Protein AF-A0A4Y7RPR6-F1 (afdb_monomer_lite)

Foldseek 3Di:
DDPPPPPDDDDPDPVCVVPDLDQPPVLVVPPQADPVLSVLLSVVVVCVVPDVDDDLVNSCVVVVHDSVVSVVSVVRCVVVVVDDHDDDD

Radius of gyration: 16.87 Å; chains: 1; bounding box: 26×57×45 Å

Sequence (89 aa):
MTKNKSKDLIFLDPTMRDGLTSVPNSVLKLQTLSLESKALFSIFLMLTWRSDKITESYLAEFTGSDRKKIRKCVIELQQHRLIREAEAI

Structure (mmCIF, N/CA/C/O backbone):
data_AF-A0A4Y7RPR6-F1
#
_entry.id   AF-A0A4Y7RPR6-F1
#
loop_
_atom_site.group_PDB
_atom_site.id
_atom_site.type_symbol
_atom_site.label_atom_id
_atom_site.label_alt_id
_atom_site.label_comp_id
_atom_site.label_asym_id
_atom_site.label_entity_id
_atom_site.label_seq_id
_atom_site.pdbx_PDB_ins_code
_atom_site.Cartn_x
_atom_site.Cartn_y
_atom_site.Cartn_z
_atom_site.occupancy
_atom_site.B_iso_or_equiv
_atom_site.auth_seq_id
_atom_site.auth_comp_id
_atom_site.auth_asym_id
_atom_site.auth_atom_id
_atom_site.pdbx_PDB_model_num
ATOM 1 N N . MET A 1 1 ? -2.710 36.073 -31.632 1.00 42.25 1 MET A N 1
ATOM 2 C CA . MET A 1 1 ? -2.927 34.610 -31.706 1.00 42.25 1 MET A CA 1
ATOM 3 C C . MET A 1 1 ? -2.661 34.012 -30.333 1.00 42.25 1 MET A C 1
ATOM 5 O O . MET A 1 1 ? -1.528 34.029 -29.869 1.00 42.25 1 MET A O 1
ATOM 9 N N . THR A 1 2 ? -3.709 33.580 -29.640 1.00 44.88 2 THR A N 1
ATOM 10 C CA . THR A 1 2 ? -3.650 32.977 -28.303 1.00 44.88 2 THR A CA 1
ATOM 11 C C . THR A 1 2 ? -3.091 31.555 -28.400 1.00 44.88 2 THR A C 1
ATOM 13 O O . THR A 1 2 ? -3.715 30.671 -28.979 1.00 44.88 2 THR A O 1
ATOM 16 N N . LYS A 1 3 ? -1.888 31.323 -27.854 1.00 51.62 3 LYS A N 1
ATOM 17 C CA . LYS A 1 3 ? -1.335 29.971 -27.676 1.00 51.62 3 LYS A CA 1
ATOM 18 C C . LYS A 1 3 ? -2.204 29.231 -26.656 1.00 51.62 3 LYS A C 1
ATOM 20 O O . LYS A 1 3 ? -2.064 29.458 -25.456 1.00 51.62 3 LYS A O 1
ATOM 25 N N . ASN A 1 4 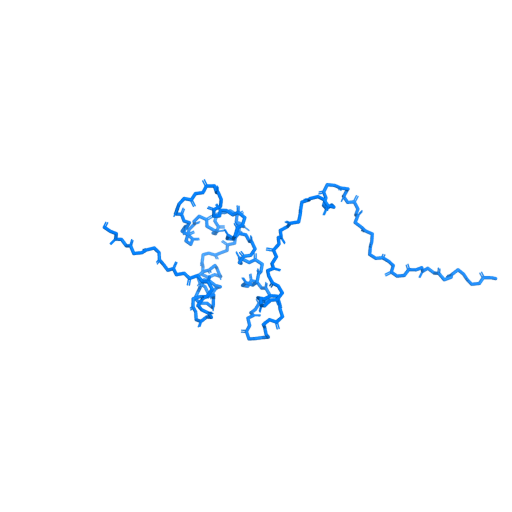? -3.072 28.339 -27.127 1.00 54.88 4 ASN A N 1
ATOM 26 C CA . ASN A 1 4 ? -3.616 27.262 -26.304 1.00 54.88 4 ASN A CA 1
ATOM 27 C C . ASN A 1 4 ? -2.431 26.406 -25.835 1.00 54.88 4 ASN A C 1
ATOM 29 O O . ASN A 1 4 ? -1.918 25.584 -26.589 1.00 54.88 4 ASN A O 1
ATOM 33 N N . LYS A 1 5 ? -1.937 26.648 -24.617 1.00 59.34 5 LYS A N 1
ATOM 34 C CA . LYS A 1 5 ? -1.025 25.715 -23.948 1.00 59.34 5 LYS A CA 1
ATOM 35 C C . LYS A 1 5 ? -1.859 24.479 -23.623 1.00 59.34 5 LYS A C 1
ATOM 37 O O . LYS A 1 5 ? -2.750 24.576 -22.777 1.00 59.34 5 LYS A O 1
ATOM 42 N N . SER A 1 6 ? -1.637 23.365 -24.320 1.00 62.78 6 SER A N 1
ATOM 43 C CA . SER A 1 6 ? -2.273 22.108 -23.935 1.00 62.78 6 SER A CA 1
ATOM 44 C C . SER A 1 6 ? -1.884 21.808 -22.484 1.00 62.78 6 SER A C 1
ATOM 46 O O . SER A 1 6 ? -0.738 22.008 -22.074 1.00 62.78 6 SER A O 1
ATOM 48 N N . LYS A 1 7 ? -2.869 21.439 -21.662 1.00 71.88 7 LYS A N 1
ATOM 49 C CA . LYS A 1 7 ? -2.671 21.094 -20.245 1.00 71.88 7 LYS A CA 1
ATOM 50 C C . LYS A 1 7 ? -2.209 19.643 -20.126 1.00 71.88 7 LYS A C 1
ATOM 52 O O . LYS A 1 7 ? -2.735 18.885 -19.315 1.00 71.88 7 LYS A O 1
ATOM 57 N N . ASP A 1 8 ? -1.281 19.250 -20.983 1.00 77.19 8 ASP A N 1
ATOM 58 C CA . ASP A 1 8 ? -0.851 17.868 -21.058 1.00 77.19 8 ASP A CA 1
ATOM 59 C C . ASP A 1 8 ? 0.138 17.607 -19.926 1.00 77.19 8 ASP A C 1
ATOM 61 O O . ASP A 1 8 ? 1.045 18.402 -19.661 1.00 77.19 8 ASP A O 1
ATOM 65 N N . LEU A 1 9 ? -0.059 16.495 -19.224 1.00 73.50 9 LEU A N 1
ATOM 66 C CA . LEU A 1 9 ? 0.896 16.027 -18.232 1.00 73.50 9 LEU A CA 1
ATOM 67 C C . LEU A 1 9 ? 2.118 15.487 -18.975 1.00 73.50 9 LEU A C 1
ATOM 69 O O . LEU A 1 9 ? 2.034 14.487 -19.687 1.00 73.50 9 LEU A O 1
ATOM 73 N N . ILE A 1 10 ? 3.253 16.165 -18.819 1.00 77.56 10 ILE A N 1
ATOM 74 C CA . ILE A 1 10 ? 4.520 15.747 -19.412 1.00 77.56 10 ILE A CA 1
ATOM 75 C C . ILE A 1 10 ? 5.294 14.957 -18.360 1.00 77.56 10 ILE A C 1
ATOM 77 O O . ILE A 1 10 ? 5.698 15.503 -17.333 1.00 77.56 10 ILE A O 1
ATOM 81 N N . PHE A 1 11 ? 5.527 13.674 -18.629 1.00 71.44 11 PHE A N 1
ATOM 82 C CA . PHE A 1 11 ? 6.494 12.888 -17.870 1.00 71.44 11 PHE A CA 1
ATOM 83 C C . PHE A 1 11 ? 7.899 13.393 -18.204 1.00 71.44 11 PHE A C 1
ATOM 85 O O . PHE A 1 11 ? 8.353 13.259 -19.341 1.00 71.44 11 PHE A O 1
ATOM 92 N N . LEU A 1 12 ? 8.551 14.017 -17.222 1.00 79.38 12 LEU A N 1
ATOM 93 C CA . LEU A 1 12 ? 9.894 14.584 -17.377 1.00 79.38 12 LEU A CA 1
ATOM 94 C C . LEU A 1 12 ? 10.972 13.500 -17.477 1.00 79.38 12 LEU A C 1
ATOM 96 O O . LEU A 1 12 ? 11.986 13.700 -18.137 1.00 79.38 12 LEU A O 1
ATOM 100 N N . ASP A 1 13 ? 10.733 12.355 -16.846 1.00 72.75 13 ASP A N 1
ATOM 101 C CA . ASP A 1 13 ? 11.616 11.199 -16.896 1.00 72.75 13 ASP A CA 1
ATOM 102 C C . ASP A 1 13 ? 11.054 10.166 -17.892 1.00 72.75 13 ASP A C 1
ATOM 104 O O . ASP A 1 13 ? 9.948 9.656 -17.684 1.00 72.75 13 ASP A O 1
ATOM 108 N N . PRO A 1 14 ? 11.769 9.848 -18.987 1.00 69.75 14 PRO A N 1
ATOM 109 C CA . PRO A 1 14 ? 11.304 8.876 -19.969 1.00 69.75 14 PRO A CA 1
ATOM 110 C C . PRO A 1 14 ? 11.244 7.447 -19.414 1.00 69.75 14 PRO A C 1
ATOM 112 O O . PRO A 1 14 ? 10.437 6.665 -19.906 1.00 69.75 14 PRO A O 1
ATOM 115 N N . THR A 1 15 ? 12.015 7.108 -18.375 1.00 67.81 15 THR A N 1
ATOM 116 C CA . THR A 1 15 ? 11.984 5.774 -17.746 1.00 67.81 15 THR A CA 1
ATOM 117 C C . THR A 1 15 ? 10.689 5.529 -16.969 1.00 67.81 15 THR A C 1
ATOM 119 O O . THR A 1 15 ? 10.230 4.393 -16.856 1.00 67.81 15 THR A O 1
ATOM 122 N N . MET A 1 16 ? 10.021 6.602 -16.531 1.00 65.50 16 MET A N 1
ATOM 123 C CA . MET A 1 16 ? 8.693 6.544 -15.911 1.00 65.50 16 MET A CA 1
ATOM 124 C C . MET A 1 16 ? 7.589 6.133 -16.896 1.00 65.50 16 MET A C 1
ATOM 126 O O . MET A 1 16 ? 6.477 5.841 -16.458 1.00 65.50 16 MET A O 1
ATOM 130 N N . ARG A 1 17 ? 7.862 6.093 -18.212 1.00 58.25 17 ARG A N 1
ATOM 131 C CA . ARG A 1 17 ? 6.928 5.501 -19.186 1.00 58.25 17 ARG A CA 1
ATOM 132 C C . ARG A 1 17 ? 6.852 3.984 -19.061 1.00 58.25 17 ARG A C 1
ATOM 134 O O . ARG A 1 17 ? 5.772 3.432 -19.249 1.00 58.25 17 ARG A O 1
ATOM 141 N N . ASP A 1 18 ? 7.968 3.347 -18.715 1.00 53.72 18 ASP A N 1
ATOM 142 C CA . ASP A 1 18 ? 8.092 1.887 -18.666 1.00 53.72 18 ASP A CA 1
ATOM 143 C C . ASP A 1 18 ? 8.033 1.354 -17.220 1.00 53.72 18 ASP A C 1
ATOM 145 O O . ASP A 1 18 ? 7.633 0.216 -16.979 1.00 53.72 18 ASP A O 1
ATOM 149 N N . GLY A 1 19 ? 8.376 2.190 -16.233 1.00 54.12 19 GLY A N 1
ATOM 150 C CA . GLY A 1 19 ? 8.333 1.889 -14.800 1.00 54.12 19 GLY A CA 1
ATOM 151 C C . GLY A 1 19 ? 6.963 2.118 -14.163 1.00 54.12 19 GLY A C 1
ATOM 152 O O . GLY A 1 19 ? 6.832 2.910 -13.230 1.00 54.12 19 GLY A O 1
ATOM 153 N N . LEU A 1 20 ? 5.920 1.451 -14.654 1.00 60.19 20 LEU A N 1
ATOM 154 C CA . LEU A 1 20 ? 4.587 1.566 -14.061 1.00 60.19 20 LEU A CA 1
ATOM 155 C C . LEU A 1 20 ? 4.461 0.647 -12.840 1.00 60.19 20 LEU A C 1
ATOM 157 O O . LEU A 1 20 ? 4.380 -0.574 -12.963 1.00 60.19 20 LEU A O 1
ATOM 161 N N . THR A 1 21 ? 4.367 1.227 -11.642 1.00 64.12 21 THR A N 1
ATOM 162 C CA . THR A 1 21 ? 3.788 0.515 -10.495 1.00 64.12 21 THR A CA 1
ATOM 163 C C . THR A 1 21 ? 2.285 0.397 -10.738 1.00 64.12 21 THR A C 1
ATOM 165 O O . THR A 1 21 ? 1.538 1.369 -10.626 1.00 64.12 21 THR A O 1
ATOM 168 N N . SER A 1 22 ? 1.824 -0.791 -11.129 1.00 73.75 22 SER A N 1
ATOM 169 C CA . SER A 1 22 ? 0.408 -1.021 -11.409 1.00 73.75 22 SER A CA 1
ATOM 170 C C . SER A 1 22 ? -0.391 -1.119 -10.110 1.00 73.75 22 SER A C 1
ATOM 172 O O . SER A 1 22 ? -0.170 -2.026 -9.306 1.00 73.75 22 SER A O 1
ATOM 174 N N . VAL A 1 23 ? -1.371 -0.233 -9.938 1.00 84.38 23 VAL A N 1
ATOM 175 C CA . VAL A 1 23 ? -2.439 -0.400 -8.944 1.00 84.38 23 VAL A CA 1
ATOM 176 C C . VAL A 1 23 ? -3.693 -0.854 -9.677 1.00 84.38 23 VAL A C 1
ATOM 178 O O . VAL A 1 23 ? -4.136 -0.149 -10.587 1.00 84.38 23 VAL A O 1
ATOM 181 N N . PRO A 1 24 ? -4.310 -1.987 -9.302 1.00 88.25 24 PRO A N 1
ATOM 182 C CA . PRO A 1 24 ? -5.591 -2.385 -9.864 1.00 88.25 24 PRO A CA 1
ATOM 183 C C . PRO A 1 24 ? -6.626 -1.267 -9.705 1.00 88.25 24 PRO A C 1
ATOM 185 O O . PRO A 1 24 ? -6.762 -0.682 -8.629 1.00 88.25 24 PRO A O 1
ATOM 188 N N . ASN A 1 25 ? -7.408 -1.001 -10.754 1.00 89.75 25 ASN A N 1
ATOM 189 C CA . ASN A 1 25 ? -8.454 0.030 -10.725 1.00 89.75 25 ASN A CA 1
ATOM 190 C C . ASN A 1 25 ? -9.436 -0.151 -9.557 1.00 89.75 25 ASN A C 1
ATOM 192 O O . ASN A 1 25 ? -9.924 0.840 -9.017 1.00 89.75 25 ASN A O 1
ATOM 196 N N . SER A 1 26 ? -9.703 -1.400 -9.159 1.00 90.88 26 SER A N 1
ATOM 197 C CA . SER A 1 26 ? -10.537 -1.742 -8.002 1.00 90.88 26 SER A CA 1
ATOM 198 C C . SER A 1 26 ? -9.979 -1.199 -6.685 1.00 90.88 26 SER A C 1
ATOM 200 O O . SER A 1 26 ? -10.756 -0.766 -5.843 1.00 90.88 26 SER A O 1
ATOM 202 N N . VAL A 1 27 ? -8.653 -1.157 -6.524 1.00 93.44 27 VAL A N 1
ATOM 203 C CA . VAL A 1 27 ? -7.976 -0.588 -5.349 1.00 93.44 27 VAL A CA 1
ATOM 204 C C . VAL A 1 27 ? -7.867 0.928 -5.479 1.00 93.44 27 VAL A C 1
ATOM 206 O O . VAL A 1 27 ? -8.204 1.658 -4.550 1.00 93.44 27 VAL A O 1
ATOM 209 N N . LEU A 1 28 ? -7.466 1.427 -6.652 1.00 91.88 28 LEU A N 1
ATOM 210 C CA . LEU A 1 28 ? -7.268 2.861 -6.879 1.00 91.88 28 LEU A CA 1
ATOM 211 C C . LEU A 1 28 ? -8.562 3.669 -6.680 1.00 91.88 28 LEU A C 1
ATOM 213 O O . LEU A 1 28 ? -8.546 4.742 -6.070 1.00 91.88 28 LEU A O 1
ATOM 217 N N . LYS A 1 29 ? -9.692 3.143 -7.164 1.00 93.19 29 LYS A N 1
ATOM 218 C CA . LYS A 1 29 ? -11.005 3.803 -7.093 1.00 93.19 29 LYS A CA 1
ATOM 219 C C . LYS A 1 29 ? -11.747 3.571 -5.773 1.00 93.19 29 LYS A C 1
ATOM 221 O O . LYS A 1 29 ? -12.796 4.177 -5.570 1.00 93.19 29 LYS A O 1
ATOM 226 N N . LEU A 1 30 ? -11.226 2.737 -4.871 1.00 95.31 30 LEU A N 1
ATOM 227 C CA . LEU A 1 30 ? -11.868 2.451 -3.589 1.00 95.31 30 LEU A CA 1
ATOM 228 C C . LEU A 1 30 ? -11.849 3.704 -2.699 1.00 95.31 30 LEU A C 1
ATOM 230 O O . LEU A 1 30 ? -10.781 4.160 -2.297 1.00 95.31 30 LEU A O 1
ATOM 234 N N . GLN A 1 31 ? -13.011 4.307 -2.434 1.00 95.06 31 GLN A N 1
ATOM 235 C CA . GLN A 1 31 ? -13.086 5.614 -1.757 1.00 95.06 31 GLN A CA 1
ATOM 236 C C . GLN A 1 31 ? -12.774 5.558 -0.261 1.00 95.06 31 GLN A C 1
ATOM 238 O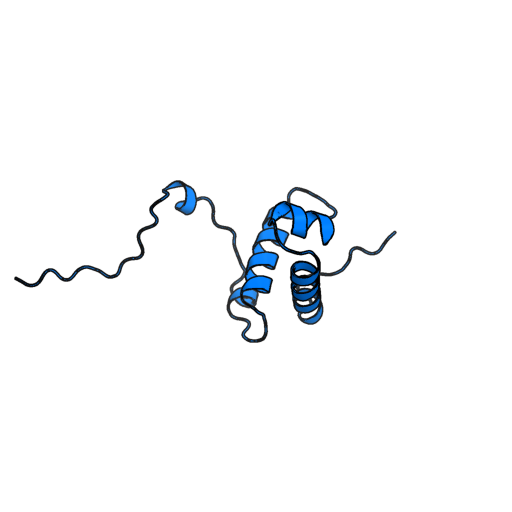 O . GLN A 1 31 ? -12.280 6.530 0.297 1.00 95.06 31 GLN A O 1
ATOM 243 N N . THR A 1 32 ? -13.041 4.422 0.378 1.00 95.69 32 THR A N 1
ATOM 244 C CA . THR A 1 32 ? -12.780 4.204 1.806 1.00 95.69 32 THR A CA 1
ATOM 245 C C . THR A 1 32 ? -11.312 3.932 2.111 1.00 95.69 32 THR A C 1
ATOM 247 O O . THR A 1 32 ? -10.959 3.868 3.279 1.00 95.69 32 THR A O 1
ATOM 250 N N . LEU A 1 33 ? -10.486 3.756 1.074 1.00 96.19 33 LEU A N 1
ATOM 251 C CA . LEU A 1 33 ? -9.062 3.496 1.202 1.00 96.19 33 LEU A CA 1
ATOM 252 C C . LEU A 1 33 ? -8.273 4.794 0.998 1.00 96.19 33 LEU A C 1
ATOM 254 O O . LEU A 1 33 ? -8.417 5.466 -0.032 1.00 96.19 33 LEU A O 1
ATOM 258 N N . SER A 1 34 ? -7.414 5.125 1.955 1.00 96.75 34 SER A N 1
ATOM 259 C CA . SER A 1 34 ? -6.536 6.287 1.902 1.00 96.75 34 SER A CA 1
ATOM 260 C C . SER A 1 34 ? -5.574 6.211 0.718 1.00 96.75 34 SER A C 1
ATOM 262 O O . SER A 1 34 ? -5.232 5.136 0.209 1.00 96.75 34 SER A O 1
ATOM 264 N N . LEU A 1 35 ? -5.135 7.378 0.245 1.00 94.69 35 LEU A N 1
ATOM 265 C CA . LEU A 1 35 ? -4.202 7.451 -0.873 1.00 94.69 35 LEU A CA 1
ATOM 266 C C . LEU A 1 35 ? -2.852 6.824 -0.504 1.00 94.69 35 LEU A C 1
ATOM 268 O O . LEU A 1 35 ? -2.249 6.137 -1.325 1.00 94.69 35 LEU A O 1
ATOM 272 N N . GLU A 1 36 ? -2.415 6.996 0.743 1.00 95.00 36 GLU A N 1
ATOM 273 C CA . GLU A 1 36 ? -1.214 6.359 1.271 1.00 95.00 36 GLU A CA 1
ATOM 274 C C . GLU A 1 36 ? -1.325 4.836 1.278 1.00 95.00 36 GLU A C 1
ATOM 276 O O . GLU A 1 36 ? -0.390 4.169 0.841 1.00 95.00 36 GLU A O 1
ATOM 281 N N . SER A 1 37 ? -2.465 4.275 1.686 1.00 96.06 37 SER A N 1
ATOM 282 C CA . SER A 1 37 ? -2.675 2.825 1.637 1.00 96.06 37 SER A CA 1
ATOM 283 C C . SER A 1 37 ? -2.697 2.294 0.206 1.00 96.06 37 SER A C 1
ATOM 285 O O . SER A 1 37 ? -2.136 1.233 -0.059 1.00 96.06 37 SER A O 1
ATOM 287 N N . LYS A 1 38 ? -3.254 3.048 -0.751 1.00 95.81 38 LYS A N 1
ATOM 288 C CA . LYS A 1 38 ? -3.178 2.699 -2.182 1.00 95.81 38 LYS A CA 1
ATOM 289 C C . LYS A 1 38 ? -1.739 2.675 -2.685 1.00 95.81 38 LYS A C 1
ATOM 291 O O . LYS A 1 38 ? -1.361 1.727 -3.362 1.00 95.81 38 LYS A O 1
ATOM 296 N N . ALA A 1 39 ? -0.941 3.683 -2.336 1.00 93.69 39 ALA A N 1
ATOM 297 C CA . ALA A 1 39 ? 0.473 3.738 -2.701 1.00 93.69 39 ALA A CA 1
ATOM 298 C C . ALA A 1 39 ? 1.273 2.596 -2.051 1.00 93.69 39 ALA A C 1
ATOM 300 O O . ALA A 1 39 ? 2.081 1.944 -2.715 1.00 93.69 39 ALA A O 1
ATOM 301 N N . LEU A 1 40 ? 1.009 2.311 -0.771 1.00 94.19 40 LEU A N 1
ATOM 302 C CA . LEU A 1 40 ? 1.639 1.203 -0.060 1.00 94.19 40 LEU A CA 1
ATOM 303 C C . LEU A 1 40 ? 1.272 -0.145 -0.689 1.00 94.19 40 LEU A C 1
ATOM 305 O O . LEU A 1 40 ? 2.129 -1.017 -0.785 1.00 94.19 40 LEU A O 1
ATOM 309 N N . PHE A 1 41 ? 0.041 -0.305 -1.177 1.00 93.62 41 PHE A N 1
ATOM 310 C CA . PHE A 1 41 ? -0.368 -1.497 -1.913 1.00 93.62 41 PHE A CA 1
ATOM 311 C C . PHE A 1 41 ? 0.412 -1.674 -3.225 1.00 93.62 41 PHE A C 1
ATOM 313 O O . PHE A 1 41 ? 0.843 -2.788 -3.520 1.00 93.62 41 PHE A O 1
ATOM 320 N N . SER A 1 42 ? 0.666 -0.603 -3.988 1.00 91.38 42 SER A N 1
ATOM 321 C CA . SER A 1 42 ? 1.517 -0.674 -5.192 1.00 91.38 42 SER A CA 1
ATOM 322 C C . SER A 1 42 ? 2.930 -1.142 -4.858 1.00 91.38 42 SER A C 1
ATOM 324 O O . SER A 1 42 ? 3.494 -1.979 -5.560 1.00 91.38 42 SER A O 1
ATOM 326 N N . ILE A 1 43 ? 3.500 -0.597 -3.779 1.00 90.62 43 ILE A N 1
ATOM 327 C CA . ILE A 1 43 ? 4.835 -0.962 -3.294 1.00 90.62 43 ILE A CA 1
ATOM 328 C C . ILE A 1 43 ? 4.848 -2.425 -2.857 1.00 90.62 43 ILE A C 1
ATOM 330 O O . ILE A 1 43 ? 5.740 -3.173 -3.247 1.00 90.62 43 ILE A O 1
ATOM 334 N N . PHE A 1 44 ? 3.836 -2.851 -2.102 1.00 89.25 44 PHE A N 1
ATOM 335 C CA . PHE A 1 44 ? 3.687 -4.237 -1.682 1.00 89.25 44 PHE A CA 1
ATOM 336 C C . PHE A 1 44 ? 3.656 -5.176 -2.894 1.00 89.25 44 PHE A C 1
ATOM 338 O O . PHE A 1 44 ? 4.480 -6.082 -2.970 1.00 89.25 44 PHE A O 1
ATOM 345 N N . LEU A 1 45 ? 2.807 -4.908 -3.895 1.00 87.81 45 LEU A N 1
ATOM 346 C CA . LEU A 1 45 ? 2.748 -5.695 -5.133 1.00 87.81 45 LEU A CA 1
ATOM 347 C C . LEU A 1 45 ? 4.095 -5.752 -5.862 1.00 87.81 45 LEU A C 1
ATOM 349 O O . LEU A 1 45 ? 4.529 -6.829 -6.264 1.00 87.81 45 LEU A O 1
ATOM 353 N N . MET A 1 46 ? 4.787 -4.621 -5.998 1.00 86.06 46 MET A N 1
ATOM 354 C CA . MET A 1 46 ? 6.114 -4.572 -6.620 1.00 86.06 46 MET A CA 1
ATOM 355 C C . MET A 1 46 ? 7.125 -5.478 -5.897 1.00 86.06 46 MET A C 1
ATOM 357 O O . MET A 1 46 ? 7.948 -6.128 -6.540 1.00 86.06 46 MET A O 1
ATOM 361 N N . LEU A 1 47 ? 7.059 -5.528 -4.565 1.00 86.44 47 LEU A N 1
ATOM 362 C CA . LEU A 1 47 ? 7.974 -6.302 -3.728 1.00 86.44 47 LEU A CA 1
ATOM 363 C C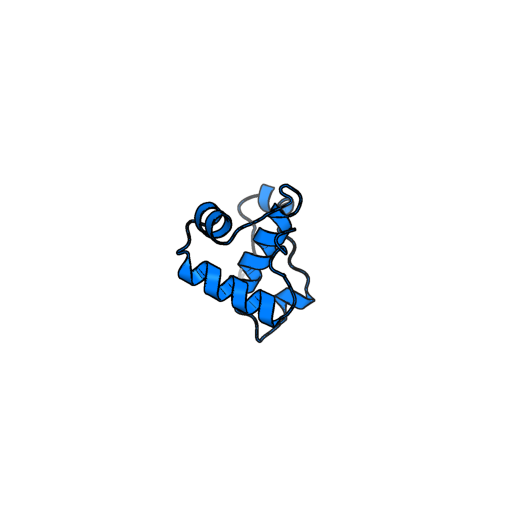 . LEU A 1 47 ? 7.619 -7.793 -3.665 1.00 86.44 47 LEU A C 1
ATOM 365 O O . LEU A 1 47 ? 8.528 -8.610 -3.529 1.00 86.44 47 LEU A O 1
ATOM 369 N N . THR A 1 48 ? 6.339 -8.166 -3.802 1.00 81.75 48 THR A N 1
ATOM 370 C CA . THR A 1 48 ? 5.904 -9.578 -3.709 1.00 81.75 48 THR A CA 1
ATOM 371 C C . THR A 1 48 ? 6.545 -10.497 -4.747 1.00 81.75 48 THR A C 1
ATOM 373 O O . THR A 1 48 ? 6.701 -11.682 -4.492 1.00 81.75 48 THR A O 1
ATOM 376 N N . TRP A 1 49 ? 6.993 -9.965 -5.886 1.00 75.38 49 TRP A N 1
ATOM 377 C CA . TRP A 1 49 ? 7.718 -10.746 -6.896 1.00 75.38 49 TRP A CA 1
ATOM 378 C C . TRP A 1 49 ? 9.164 -11.081 -6.502 1.00 75.38 49 TRP A C 1
ATOM 380 O O . TRP A 1 49 ? 9.808 -11.877 -7.178 1.00 75.38 49 TRP A O 1
ATOM 390 N N . ARG A 1 50 ? 9.703 -10.439 -5.457 1.00 75.75 50 ARG A N 1
ATOM 391 C CA . ARG A 1 50 ? 11.116 -10.535 -5.055 1.00 75.75 50 ARG A CA 1
ATOM 392 C C . ARG A 1 50 ? 11.332 -11.219 -3.707 1.00 75.75 50 ARG A C 1
ATOM 394 O O . ARG A 1 50 ? 12.462 -11.593 -3.414 1.00 75.75 50 ARG A O 1
ATOM 401 N N . SER A 1 51 ? 10.299 -11.318 -2.874 1.00 72.94 51 SER A N 1
ATOM 402 C CA . SER A 1 51 ? 10.398 -11.874 -1.525 1.00 72.94 51 SER A CA 1
ATOM 403 C C . SER A 1 51 ? 9.096 -12.543 -1.111 1.00 72.94 51 SER A C 1
ATOM 405 O O . SER A 1 51 ? 8.02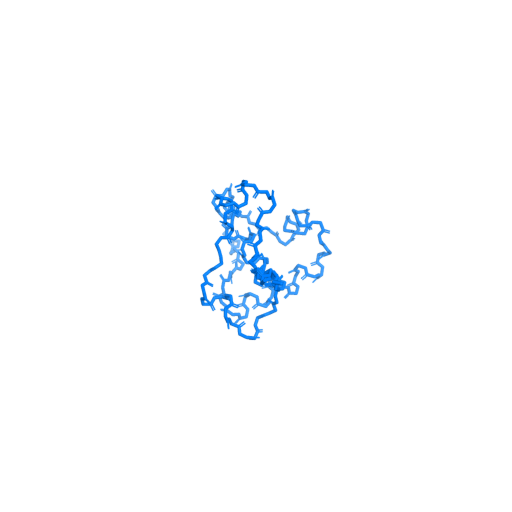0 -11.960 -1.249 1.00 72.94 51 SER A O 1
ATOM 407 N N . ASP A 1 52 ? 9.220 -13.718 -0.500 1.00 69.38 52 ASP A N 1
ATOM 408 C CA . ASP A 1 52 ? 8.092 -14.504 0.002 1.00 69.38 52 ASP A CA 1
ATOM 409 C C . ASP A 1 52 ? 7.498 -13.908 1.291 1.00 69.38 52 ASP A C 1
ATOM 411 O O . ASP A 1 52 ? 6.366 -14.212 1.671 1.00 69.38 52 ASP A O 1
ATOM 415 N N . LYS A 1 53 ? 8.263 -13.053 1.989 1.00 80.19 53 LYS A N 1
ATOM 416 C CA . LYS A 1 53 ? 7.845 -12.395 3.234 1.00 80.19 53 LYS A CA 1
ATOM 417 C C . LYS A 1 53 ? 8.192 -10.910 3.212 1.00 80.19 53 LYS A C 1
ATOM 419 O O . LYS A 1 53 ? 9.344 -10.520 3.027 1.00 80.19 53 LYS A O 1
ATOM 424 N N . ILE A 1 54 ? 7.182 -10.081 3.456 1.00 88.12 54 ILE A N 1
ATOM 425 C CA . ILE A 1 54 ? 7.292 -8.623 3.555 1.00 88.12 54 ILE A CA 1
ATOM 426 C C . ILE A 1 54 ? 6.735 -8.217 4.918 1.00 88.12 54 ILE A C 1
ATOM 428 O O . ILE A 1 54 ? 5.578 -8.496 5.224 1.00 88.12 54 ILE A O 1
ATOM 4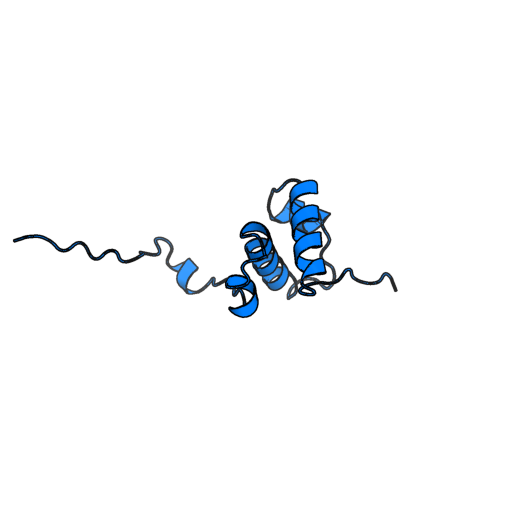32 N N . THR A 1 55 ? 7.558 -7.575 5.747 1.00 90.56 55 THR A N 1
ATOM 433 C CA . THR A 1 55 ? 7.170 -7.145 7.101 1.00 90.56 55 THR A CA 1
ATOM 434 C C . THR A 1 55 ? 6.880 -5.646 7.148 1.00 90.56 55 THR A C 1
ATOM 436 O O . THR A 1 55 ? 7.399 -4.883 6.333 1.00 90.56 55 THR A O 1
ATOM 439 N N . GLU A 1 56 ? 6.103 -5.191 8.140 1.00 92.25 56 GLU A N 1
ATOM 440 C CA . GLU A 1 56 ? 5.877 -3.753 8.383 1.00 92.25 56 GLU A CA 1
ATOM 441 C C . GLU A 1 56 ? 7.200 -2.993 8.564 1.00 92.25 56 GLU A C 1
ATOM 443 O O . GLU A 1 56 ? 7.367 -1.891 8.046 1.00 92.25 56 GLU A O 1
ATOM 448 N N . SER A 1 57 ? 8.159 -3.602 9.269 1.00 92.31 57 SER A N 1
ATOM 449 C CA . SER A 1 57 ? 9.494 -3.037 9.480 1.00 92.31 57 SER A CA 1
ATOM 450 C C . SER A 1 57 ? 10.246 -2.847 8.166 1.00 92.31 57 SER A C 1
ATOM 452 O O . SER A 1 57 ? 10.819 -1.782 7.957 1.00 92.31 57 SER A O 1
ATOM 454 N N . TYR A 1 58 ? 10.200 -3.845 7.278 1.00 91.81 58 TYR A N 1
ATOM 455 C CA . TYR A 1 58 ? 10.821 -3.757 5.958 1.00 91.81 58 TYR A CA 1
ATOM 456 C C . TYR A 1 58 ? 10.152 -2.685 5.091 1.00 91.81 58 TYR A C 1
ATOM 458 O O . TYR A 1 58 ? 10.835 -1.893 4.456 1.00 91.81 58 TYR A O 1
ATOM 466 N N . LEU A 1 59 ? 8.818 -2.605 5.099 1.00 93.06 59 LEU A N 1
ATOM 467 C CA . LEU A 1 59 ? 8.084 -1.569 4.365 1.00 93.06 59 LEU A CA 1
ATOM 468 C C . LEU A 1 59 ? 8.412 -0.158 4.872 1.00 93.06 59 LEU A C 1
ATOM 470 O O . LEU A 1 59 ? 8.568 0.760 4.068 1.00 93.06 59 LEU A O 1
ATOM 474 N N . ALA A 1 60 ? 8.535 0.022 6.187 1.00 94.88 60 ALA A N 1
ATOM 475 C CA . ALA A 1 60 ? 8.937 1.292 6.787 1.00 94.88 60 ALA A CA 1
ATOM 476 C C . ALA A 1 60 ? 10.343 1.713 6.352 1.00 94.88 60 ALA A C 1
ATOM 478 O O . ALA A 1 60 ? 10.534 2.853 5.939 1.00 94.88 60 ALA A O 1
ATOM 479 N N . GLU A 1 61 ? 11.299 0.783 6.375 1.00 94.38 61 GLU A N 1
ATOM 480 C CA . GLU A 1 61 ? 12.659 1.020 5.891 1.00 94.38 61 GLU A CA 1
ATOM 481 C C . GLU A 1 61 ? 12.680 1.340 4.390 1.00 94.38 61 GLU A C 1
ATOM 483 O O . GLU A 1 61 ? 13.222 2.367 3.989 1.00 94.38 61 GLU A O 1
ATOM 488 N N . PHE A 1 62 ? 12.007 0.528 3.569 1.00 92.19 62 PHE A N 1
ATOM 489 C CA . PHE A 1 62 ? 11.964 0.685 2.113 1.00 92.19 62 PHE A CA 1
ATOM 490 C C . PHE A 1 62 ? 11.368 2.031 1.676 1.00 92.19 62 PHE A C 1
ATOM 492 O O . PHE A 1 62 ? 11.803 2.627 0.695 1.00 92.19 62 PHE A O 1
ATOM 499 N N . THR A 1 63 ? 10.359 2.516 2.401 1.00 92.31 63 THR A N 1
ATOM 500 C CA . THR A 1 63 ? 9.659 3.774 2.092 1.00 92.31 63 THR A CA 1
ATOM 501 C C . THR A 1 63 ? 10.204 4.988 2.843 1.00 92.31 63 THR A C 1
ATOM 503 O O . THR A 1 63 ? 9.699 6.093 2.639 1.00 92.31 63 THR A O 1
ATOM 506 N N . GLY A 1 64 ? 11.169 4.805 3.751 1.00 95.06 64 GLY A N 1
ATOM 507 C CA . GLY A 1 64 ? 11.636 5.855 4.663 1.00 95.06 64 GLY A CA 1
ATOM 508 C C . GLY A 1 64 ? 10.533 6.439 5.558 1.00 95.06 64 GLY A C 1
ATOM 509 O O . GLY A 1 64 ? 10.636 7.583 5.996 1.00 95.06 64 GLY A O 1
ATOM 510 N N . SER A 1 65 ? 9.447 5.695 5.793 1.00 95.06 65 SER A N 1
ATOM 511 C CA . SER A 1 65 ? 8.273 6.162 6.540 1.00 95.06 65 SER A CA 1
ATOM 512 C C . SER A 1 65 ? 8.264 5.661 7.983 1.00 95.06 65 SER A C 1
ATOM 514 O O . SER A 1 65 ? 8.813 4.612 8.307 1.00 95.06 65 SER A O 1
ATOM 516 N N . ASP A 1 66 ? 7.568 6.386 8.862 1.00 95.69 66 ASP A N 1
ATOM 517 C CA . ASP A 1 66 ? 7.366 5.959 10.248 1.00 95.69 66 ASP A CA 1
ATOM 518 C C . ASP A 1 66 ? 6.585 4.631 10.336 1.00 95.69 66 ASP A C 1
ATOM 520 O O . ASP A 1 66 ? 5.566 4.433 9.661 1.00 95.69 66 ASP A O 1
ATOM 524 N N . ARG A 1 67 ? 7.027 3.732 11.229 1.00 94.25 67 ARG A N 1
ATOM 525 C CA . ARG A 1 67 ? 6.412 2.406 11.411 1.00 94.25 67 ARG A CA 1
ATOM 526 C C . ARG A 1 67 ? 4.940 2.481 11.816 1.00 94.25 67 ARG A C 1
ATOM 528 O O . ARG A 1 67 ? 4.166 1.636 11.376 1.00 94.25 67 ARG A O 1
ATOM 535 N N . LYS A 1 68 ? 4.511 3.475 12.608 1.00 95.50 68 LYS A N 1
ATOM 536 C CA . LYS A 1 68 ? 3.091 3.621 12.981 1.00 95.50 68 LYS A CA 1
ATOM 537 C C . LYS A 1 68 ? 2.247 4.009 11.771 1.00 95.50 68 LYS A C 1
ATOM 539 O O . LYS A 1 68 ? 1.127 3.517 11.639 1.00 95.50 68 LYS A O 1
ATOM 544 N N . LYS A 1 69 ? 2.778 4.849 10.873 1.00 95.94 69 LYS A N 1
ATOM 545 C CA . LYS A 1 69 ? 2.099 5.198 9.614 1.00 95.94 69 LYS A CA 1
ATOM 546 C C . LYS A 1 69 ? 1.937 3.969 8.719 1.00 95.94 69 LYS A C 1
ATOM 548 O O . LYS A 1 69 ? 0.836 3.731 8.226 1.00 95.94 69 LYS A O 1
ATOM 553 N N . ILE A 1 70 ? 2.991 3.165 8.572 1.00 96.94 70 ILE A N 1
ATOM 554 C CA . ILE A 1 70 ? 2.941 1.909 7.808 1.00 96.94 70 ILE A CA 1
ATOM 555 C C . ILE A 1 70 ? 1.935 0.939 8.416 1.00 96.94 70 ILE A C 1
ATOM 557 O O . ILE A 1 70 ? 1.059 0.464 7.702 1.00 96.94 70 ILE A O 1
ATOM 561 N N . ARG A 1 71 ? 1.981 0.725 9.735 1.00 95.88 71 ARG A N 1
ATOM 562 C CA . ARG A 1 71 ? 1.025 -0.130 10.447 1.00 95.88 71 ARG A CA 1
ATOM 563 C C . ARG A 1 71 ? -0.421 0.305 10.219 1.00 95.88 71 ARG A C 1
ATOM 565 O O . ARG A 1 71 ? -1.274 -0.528 9.942 1.00 95.88 71 ARG A O 1
ATOM 572 N N . LYS A 1 72 ? -0.710 1.611 10.280 1.00 96.69 72 LYS A N 1
ATOM 573 C CA . LYS A 1 72 ? -2.053 2.137 9.986 1.00 96.69 72 LYS A CA 1
ATOM 574 C C . LYS A 1 72 ? -2.501 1.772 8.567 1.00 96.69 72 LYS A C 1
ATOM 576 O O . LYS A 1 72 ? -3.633 1.337 8.390 1.00 96.69 72 LYS A O 1
ATOM 581 N N . CYS A 1 73 ? -1.617 1.924 7.583 1.00 96.81 73 CYS A N 1
ATOM 582 C CA . CYS A 1 73 ? -1.927 1.595 6.194 1.00 96.81 73 CYS A CA 1
ATOM 583 C C . CYS A 1 73 ? -2.113 0.082 5.989 1.00 96.81 73 CYS A C 1
ATOM 585 O O . CYS A 1 73 ? -3.040 -0.345 5.309 1.00 96.81 73 CYS A O 1
ATOM 587 N N . VAL A 1 74 ? -1.270 -0.743 6.619 1.00 95.44 74 VAL A N 1
ATOM 588 C CA . VAL A 1 74 ? -1.384 -2.210 6.595 1.00 95.44 74 VAL A CA 1
ATOM 589 C C . VAL A 1 74 ? -2.723 -2.662 7.174 1.00 95.44 74 VAL A C 1
ATOM 591 O O . VAL A 1 74 ? -3.422 -3.435 6.524 1.00 95.44 74 VAL A O 1
ATOM 594 N N . ILE A 1 75 ? -3.126 -2.121 8.328 1.00 95.75 75 ILE A N 1
ATOM 595 C CA . ILE A 1 75 ? -4.436 -2.404 8.935 1.00 95.75 75 ILE A CA 1
ATOM 596 C C . ILE A 1 75 ? -5.574 -2.043 7.973 1.00 95.75 75 ILE A C 1
ATOM 598 O O . ILE A 1 75 ? -6.510 -2.820 7.808 1.00 95.75 75 ILE A O 1
ATOM 602 N N . GLU A 1 76 ? -5.497 -0.894 7.303 1.00 96.19 76 GLU A N 1
ATOM 603 C CA . GLU A 1 76 ? -6.518 -0.466 6.340 1.00 96.19 76 GLU A CA 1
ATOM 604 C C . GLU A 1 76 ? -6.625 -1.439 5.150 1.00 96.19 76 GLU A C 1
ATOM 606 O O . GLU A 1 76 ? -7.717 -1.855 4.755 1.00 96.19 76 GLU A O 1
ATOM 611 N N . LEU A 1 77 ? -5.484 -1.879 4.613 1.00 95.44 77 LEU A N 1
ATOM 612 C CA . LEU A 1 77 ? -5.431 -2.868 3.535 1.00 95.44 77 LEU A CA 1
ATOM 613 C C . LEU A 1 77 ? -5.967 -4.241 3.977 1.00 95.44 77 LEU A C 1
ATOM 615 O O . LEU A 1 77 ? -6.655 -4.906 3.198 1.00 95.44 77 LEU A O 1
ATOM 619 N N . GLN A 1 78 ? -5.700 -4.654 5.219 1.00 94.50 78 GLN A N 1
ATOM 620 C CA . GLN A 1 78 ? -6.242 -5.882 5.813 1.00 94.50 78 GLN A CA 1
ATOM 621 C C . GLN A 1 78 ? -7.764 -5.803 6.001 1.00 94.50 78 GLN A C 1
ATOM 623 O O . GLN A 1 78 ? -8.475 -6.745 5.654 1.00 94.50 78 GLN A O 1
ATOM 628 N N . GLN A 1 79 ? -8.288 -4.673 6.487 1.00 95.25 79 GLN A N 1
ATOM 629 C CA . GLN A 1 79 ? -9.732 -4.438 6.634 1.00 95.25 79 GLN A CA 1
ATOM 630 C C . GLN A 1 79 ? -10.468 -4.557 5.293 1.00 95.25 79 GLN A C 1
ATOM 632 O O . GLN A 1 79 ? -11.580 -5.084 5.231 1.00 95.25 79 GLN A O 1
ATOM 637 N N . HIS A 1 80 ? -9.813 -4.143 4.207 1.00 94.81 80 HIS A N 1
ATOM 638 C CA . HIS A 1 80 ? -10.302 -4.299 2.838 1.00 94.81 80 HIS A CA 1
ATOM 639 C C . HIS A 1 80 ? -9.981 -5.656 2.192 1.00 94.81 80 HIS A C 1
ATOM 641 O O . HIS A 1 80 ? -10.312 -5.863 1.025 1.00 94.81 80 HIS A O 1
ATOM 647 N N . ARG A 1 81 ? -9.381 -6.596 2.938 1.00 93.81 81 ARG A N 1
ATOM 648 C CA . ARG A 1 81 ? -8.986 -7.940 2.477 1.00 93.81 81 ARG A CA 1
ATOM 649 C C . ARG A 1 81 ? -8.055 -7.925 1.259 1.00 93.81 81 ARG A C 1
ATOM 651 O O . ARG A 1 81 ? -8.060 -8.859 0.462 1.00 93.81 81 ARG A O 1
ATOM 658 N N . LEU A 1 82 ? -7.265 -6.862 1.109 1.00 92.44 82 LEU A N 1
ATOM 659 C CA . LEU A 1 82 ? -6.306 -6.710 0.012 1.00 92.44 82 LEU A CA 1
ATOM 660 C C . LEU A 1 82 ? -4.977 -7.410 0.311 1.00 92.44 82 LEU A C 1
ATOM 662 O O . LEU A 1 82 ? -4.300 -7.857 -0.610 1.00 92.44 82 LEU A O 1
ATOM 666 N N . ILE A 1 83 ? -4.621 -7.523 1.592 1.00 90.56 83 ILE A N 1
ATOM 667 C CA . ILE A 1 83 ? -3.454 -8.264 2.082 1.00 90.56 83 ILE A CA 1
ATOM 668 C C . ILE A 1 83 ? -3.832 -9.063 3.334 1.00 90.56 83 ILE A C 1
ATOM 670 O O . ILE A 1 83 ? -4.846 -8.788 3.978 1.00 90.56 83 ILE A O 1
ATOM 674 N N . ARG A 1 84 ? -2.991 -10.032 3.696 1.00 83.75 84 ARG A N 1
ATOM 675 C CA . ARG A 1 84 ? -3.084 -10.814 4.937 1.00 83.75 84 ARG A CA 1
ATOM 676 C C . ARG A 1 84 ? -1.717 -10.879 5.607 1.00 83.75 84 ARG A C 1
ATOM 678 O O . ARG A 1 84 ? -0.703 -10.806 4.914 1.00 83.75 84 ARG A O 1
ATOM 685 N N . GLU A 1 85 ? -1.685 -11.032 6.926 1.00 70.56 85 GLU A N 1
ATOM 686 C CA . GLU A 1 85 ? -0.458 -11.468 7.598 1.00 70.56 85 GLU A CA 1
ATOM 687 C C . GLU A 1 85 ? -0.101 -12.880 7.126 1.00 70.56 85 GLU A C 1
ATOM 689 O O . GLU A 1 85 ? -0.980 -13.712 6.887 1.00 70.56 85 GLU A O 1
ATOM 694 N N . ALA A 1 86 ? 1.192 -13.136 6.933 1.00 59.09 86 ALA A N 1
ATOM 695 C CA . ALA A 1 86 ? 1.659 -14.495 6.718 1.00 59.09 86 ALA A CA 1
ATOM 696 C C . ALA A 1 86 ? 1.481 -15.252 8.038 1.00 59.09 86 ALA A C 1
ATOM 698 O O . ALA A 1 86 ? 2.073 -14.858 9.043 1.00 59.09 86 ALA A O 1
ATOM 699 N N . GLU A 1 87 ? 0.668 -16.310 8.044 1.00 46.84 87 GLU A N 1
ATOM 700 C CA . GLU A 1 87 ? 0.619 -17.224 9.184 1.00 46.84 87 GLU A CA 1
ATOM 701 C C . GLU A 1 87 ? 2.035 -17.758 9.436 1.00 46.84 87 GLU A C 1
ATOM 703 O O . GLU A 1 87 ? 2.746 -18.163 8.508 1.00 46.84 87 GLU A O 1
ATOM 708 N N . ALA A 1 88 ? 2.473 -17.699 10.693 1.00 41.97 88 ALA A N 1
ATOM 709 C CA . ALA A 1 88 ? 3.641 -18.448 11.117 1.00 41.97 88 ALA A CA 1
ATOM 710 C C . ALA A 1 88 ? 3.266 -19.933 11.036 1.00 41.97 88 ALA A C 1
ATOM 712 O O . ALA A 1 88 ? 2.448 -20.397 11.827 1.00 41.97 88 ALA A O 1
ATOM 713 N N . ILE A 1 89 ? 3.807 -20.624 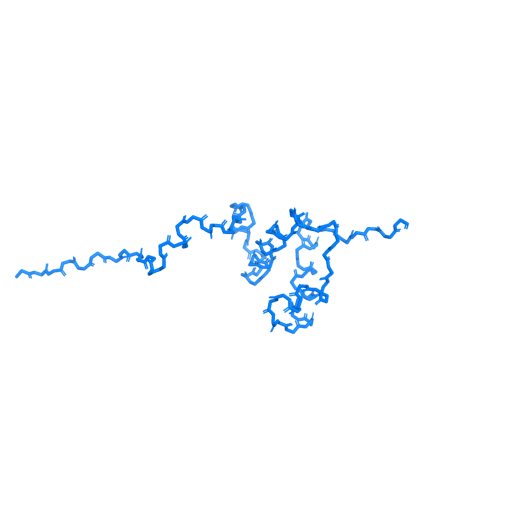10.030 1.00 37.44 89 ILE A N 1
ATOM 714 C CA . ILE A 1 89 ? 3.838 -22.090 9.975 1.00 37.44 89 ILE A CA 1
ATOM 715 C C . ILE A 1 89 ? 4.827 -22.576 11.032 1.00 37.44 89 ILE A C 1
ATOM 717 O O . ILE A 1 89 ? 5.941 -21.995 11.071 1.00 37.44 89 ILE A O 1
#

Secondary structure (DSSP, 8-state):
-----------SSGGGGT---PPPHHHHT-TTS-HHHHHHHHHHHHHHTT-S---HHHHHHHHT--HHHHHHHHHHHHHTTS--PPP--

pLDDT: mean 82.37, std 16.01, range [37.44, 96.94]